Protein AF-D3KSY3-F1 (afdb_monomer_lite)

Secondary structure (DSSP, 8-state):
-HHHHHHHHHHHHHHHHHHHHHHHHHHH-HHHHHHHHHHHHHHHHHTTSS-HHHHHT-HHHHHHHHHHHHHS-TTSS-EEEPPSS-PBPSSTT-BPPTTPEEE--HHHHHT-

Organism: Culex quinquefasciatus (NCBI:txid7176)

Foldseek 3Di:
DVVVVVVCVVCCVQVVQLVVQLVVVCVVPVVLVVVQVVLLVVLQVVVVHPDPSSVVSSVSVVVSSVVSCLQPPDCQWDWDFDDCDFDCDPDNPDTDHGRDIDIDRNNVVSVD

Structure (mmCIF, N/CA/C/O backbone):
data_AF-D3KSY3-F1
#
_entry.id   AF-D3KSY3-F1
#
loop_
_atom_site.group_PDB
_atom_site.id
_atom_site.type_symbol
_atom_site.label_atom_id
_atom_site.label_alt_id
_atom_site.label_comp_id
_atom_site.label_asym_id
_atom_site.label_entity_id
_atom_site.label_seq_id
_atom_site.pdbx_PDB_ins_code
_atom_site.Cartn_x
_atom_site.Cartn_y
_atom_site.Cartn_z
_atom_site.occupancy
_atom_site.B_iso_or_equiv
_atom_site.auth_seq_id
_atom_site.auth_comp_id
_atom_site.auth_asym_id
_atom_site.auth_atom_id
_atom_site.pdbx_PDB_model_num
ATOM 1 N N . ALA A 1 1 ? 23.691 14.389 3.551 1.00 68.44 1 ALA A N 1
ATOM 2 C CA . ALA A 1 1 ? 22.700 14.847 2.553 1.00 68.44 1 ALA A CA 1
ATOM 3 C C . ALA A 1 1 ? 22.483 13.800 1.459 1.00 68.44 1 ALA A C 1
ATOM 5 O O . ALA A 1 1 ? 21.386 13.274 1.369 1.00 68.44 1 ALA A O 1
ATOM 6 N N . THR A 1 2 ? 23.518 13.408 0.706 1.00 78.75 2 THR A N 1
ATOM 7 C CA . THR A 1 2 ? 23.405 12.488 -0.446 1.00 78.75 2 THR A CA 1
ATOM 8 C C . THR A 1 2 ? 22.770 11.124 -0.125 1.00 78.75 2 THR A C 1
ATOM 10 O O . THR A 1 2 ? 21.845 10.715 -0.815 1.00 78.75 2 THR A O 1
ATOM 13 N N . GLN A 1 3 ? 23.187 10.437 0.948 1.00 81.44 3 GLN A N 1
ATOM 14 C CA . GLN A 1 3 ? 22.622 9.124 1.318 1.00 81.44 3 GLN A CA 1
ATOM 15 C C . GLN A 1 3 ? 21.144 9.197 1.755 1.00 81.44 3 GLN A C 1
ATOM 17 O O . GLN A 1 3 ? 20.367 8.299 1.427 1.00 81.44 3 GLN A O 1
ATOM 22 N N . CYS A 1 4 ? 20.728 10.284 2.415 1.00 84.62 4 CYS A N 1
ATOM 23 C CA . CYS A 1 4 ? 19.323 10.534 2.751 1.00 84.62 4 CYS A CA 1
ATOM 24 C C . CYS A 1 4 ? 18.472 10.707 1.485 1.00 84.62 4 CYS A C 1
ATOM 26 O O . CYS A 1 4 ? 17.406 10.109 1.382 1.00 84.62 4 CYS A O 1
ATOM 28 N N . SER A 1 5 ? 18.962 11.474 0.503 1.00 82.81 5 SER A N 1
ATOM 29 C CA . SER A 1 5 ? 18.271 11.698 -0.774 1.00 82.81 5 SER A CA 1
ATOM 30 C C . SER A 1 5 ? 18.073 10.404 -1.566 1.00 82.81 5 SER A C 1
ATOM 32 O O . SER A 1 5 ? 16.978 10.161 -2.063 1.00 82.81 5 SER A O 1
ATOM 34 N N . PHE A 1 6 ? 19.096 9.547 -1.637 1.00 80.81 6 PHE A N 1
ATOM 35 C CA . PHE A 1 6 ? 18.986 8.242 -2.302 1.00 80.81 6 PHE A CA 1
ATOM 36 C C . PHE A 1 6 ? 18.004 7.301 -1.596 1.00 80.81 6 PHE A C 1
ATOM 38 O O . PHE A 1 6 ? 17.194 6.657 -2.257 1.00 80.81 6 PHE A O 1
ATOM 45 N N . SER A 1 7 ? 18.048 7.244 -0.262 1.00 79.75 7 SER A N 1
ATOM 46 C CA . SER A 1 7 ? 17.151 6.375 0.516 1.00 79.75 7 SER A CA 1
ATOM 47 C C . SER A 1 7 ? 15.692 6.819 0.396 1.00 79.75 7 SER A C 1
ATOM 49 O O . SER A 1 7 ? 14.803 5.985 0.245 1.00 79.75 7 SER A O 1
ATOM 51 N N . PHE A 1 8 ? 15.448 8.134 0.397 1.00 86.31 8 PHE A N 1
ATOM 52 C CA . PHE A 1 8 ? 14.120 8.694 0.159 1.00 86.31 8 PHE A CA 1
ATOM 53 C C . PHE A 1 8 ? 13.602 8.340 -1.236 1.00 86.31 8 PHE A C 1
ATOM 55 O O . PHE A 1 8 ? 12.477 7.871 -1.357 1.00 86.31 8 PHE A O 1
ATOM 62 N N . LEU A 1 9 ? 14.419 8.513 -2.279 1.00 83.31 9 LEU A N 1
ATOM 63 C CA . LEU A 1 9 ? 13.993 8.257 -3.655 1.00 83.31 9 LEU A CA 1
ATOM 64 C C . LEU A 1 9 ? 13.664 6.773 -3.891 1.00 83.31 9 LEU A C 1
ATOM 66 O O . LEU A 1 9 ? 12.614 6.466 -4.451 1.00 83.31 9 LEU A O 1
ATOM 70 N N . GLY A 1 10 ? 14.512 5.861 -3.400 1.00 82.44 10 GLY A N 1
ATOM 71 C CA . GLY A 1 10 ? 14.282 4.418 -3.522 1.00 82.44 10 GLY A CA 1
ATOM 72 C C . GLY A 1 10 ? 13.028 3.940 -2.780 1.00 82.44 10 GLY A C 1
ATOM 73 O O . GLY A 1 10 ? 12.275 3.115 -3.299 1.00 82.44 10 GLY A O 1
ATOM 74 N N . GLY A 1 11 ? 12.760 4.488 -1.590 1.00 83.00 11 GLY A N 1
ATOM 75 C CA . GLY A 1 11 ? 11.530 4.193 -0.849 1.00 83.00 11 GLY A CA 1
ATOM 76 C C . GLY A 1 11 ? 10.287 4.845 -1.462 1.00 83.00 11 GLY A C 1
ATOM 77 O O . GLY A 1 11 ? 9.209 4.253 -1.459 1.00 83.00 11 GLY A O 1
ATOM 78 N N . PHE A 1 12 ? 10.427 6.049 -2.020 1.00 86.06 12 PHE A N 1
ATOM 79 C CA . PHE A 1 12 ? 9.322 6.802 -2.609 1.00 86.06 12 PHE A CA 1
ATOM 80 C C . PHE A 1 12 ? 8.795 6.150 -3.888 1.00 86.06 12 PHE A C 1
ATOM 82 O O . PHE A 1 12 ? 7.586 5.962 -4.017 1.00 86.06 12 PHE A O 1
ATOM 89 N N . GLU A 1 13 ? 9.671 5.779 -4.823 1.00 82.00 13 GLU A N 1
ATOM 90 C CA . GLU A 1 13 ? 9.259 5.167 -6.093 1.00 82.00 13 GLU A CA 1
ATOM 91 C C . GLU A 1 13 ? 8.537 3.828 -5.863 1.00 82.00 13 GLU A C 1
ATOM 93 O O . GLU A 1 13 ? 7.446 3.598 -6.386 1.00 82.00 13 GLU A O 1
ATOM 98 N N . THR A 1 14 ? 9.087 2.971 -5.002 1.00 85.44 14 THR A N 1
ATOM 99 C CA . THR A 1 14 ? 8.500 1.661 -4.669 1.00 85.44 14 THR A CA 1
ATOM 100 C C . THR A 1 14 ? 7.180 1.777 -3.897 1.00 85.44 14 THR A C 1
ATOM 102 O O . THR A 1 14 ? 6.212 1.080 -4.209 1.00 85.44 14 THR A O 1
ATOM 105 N N . SER A 1 15 ? 7.088 2.694 -2.929 1.00 87.88 15 SER A N 1
ATOM 106 C CA . SER A 1 15 ? 5.861 2.879 -2.140 1.00 87.88 15 SER A CA 1
ATOM 107 C C . SER A 1 15 ? 4.748 3.544 -2.954 1.00 87.88 15 SER A C 1
ATOM 109 O O . SER A 1 15 ? 3.597 3.117 -2.892 1.00 87.88 15 SER A O 1
ATOM 111 N N . SER A 1 16 ? 5.070 4.574 -3.746 1.00 87.50 16 SER A N 1
ATOM 112 C CA . SER A 1 16 ? 4.080 5.295 -4.564 1.00 87.50 16 SER A CA 1
ATOM 113 C C . SER A 1 16 ? 3.470 4.417 -5.655 1.00 87.50 16 SER A C 1
ATOM 115 O O . SER A 1 16 ? 2.256 4.463 -5.871 1.00 87.50 16 SER A O 1
ATOM 117 N N . THR A 1 17 ? 4.281 3.575 -6.300 1.00 87.06 17 THR A N 1
ATOM 118 C CA . THR A 1 17 ? 3.801 2.598 -7.287 1.00 87.06 17 THR A CA 1
ATOM 119 C C . THR A 1 17 ? 2.890 1.558 -6.641 1.00 87.06 17 THR A C 1
ATOM 121 O O . THR A 1 17 ? 1.775 1.358 -7.119 1.00 87.06 17 THR A O 1
ATOM 124 N N . THR A 1 18 ? 3.293 0.979 -5.506 1.00 88.44 18 THR A N 1
ATOM 125 C CA . THR A 1 18 ? 2.471 0.010 -4.757 1.00 88.44 18 THR A CA 1
ATOM 126 C C . THR A 1 18 ? 1.120 0.601 -4.343 1.00 88.44 18 THR A C 1
ATOM 128 O O . THR A 1 18 ? 0.080 -0.015 -4.575 1.00 88.44 18 THR A O 1
ATOM 131 N N . MET A 1 19 ? 1.106 1.820 -3.788 1.00 90.25 19 MET A N 1
ATOM 132 C CA . MET A 1 19 ? -0.139 2.504 -3.415 1.00 90.25 19 MET A CA 1
ATOM 133 C C . MET A 1 19 ? -1.040 2.758 -4.627 1.00 90.25 19 MET A C 1
ATOM 135 O O . MET A 1 19 ? -2.250 2.560 -4.542 1.00 90.25 19 MET A O 1
ATOM 139 N N . SER A 1 20 ? -0.460 3.165 -5.759 1.00 91.06 20 SER A N 1
ATOM 140 C CA . SER A 1 20 ? -1.216 3.434 -6.986 1.00 91.06 20 SER A CA 1
ATOM 141 C C . SER A 1 20 ? -1.882 2.170 -7.530 1.00 91.06 20 SER A C 1
ATOM 143 O O . SER A 1 20 ? -3.063 2.208 -7.868 1.00 91.06 20 SER A O 1
ATOM 145 N N . TYR A 1 21 ? -1.165 1.041 -7.562 1.00 90.25 21 TYR A N 1
ATOM 146 C CA . TYR A 1 21 ? -1.733 -0.239 -7.995 1.00 90.25 21 TYR A CA 1
ATOM 147 C C . TYR A 1 21 ? -2.799 -0.763 -7.032 1.00 90.25 21 TYR A C 1
ATOM 149 O O . TYR A 1 21 ? -3.847 -1.216 -7.483 1.00 90.25 21 TYR A O 1
ATOM 157 N N . CYS A 1 22 ? -2.583 -0.642 -5.720 1.00 91.75 22 CYS A N 1
ATOM 158 C CA . CYS A 1 22 ? -3.577 -1.037 -4.724 1.00 91.75 22 CYS A CA 1
ATOM 159 C C . CYS A 1 22 ? -4.882 -0.244 -4.890 1.00 91.75 22 CYS A C 1
ATOM 161 O O . CYS A 1 22 ? -5.962 -0.823 -4.992 1.00 91.75 22 CYS A O 1
ATOM 163 N N . LEU A 1 23 ? -4.791 1.084 -5.017 1.00 91.75 23 LEU A N 1
ATOM 164 C CA . LEU A 1 23 ? -5.963 1.928 -5.260 1.00 91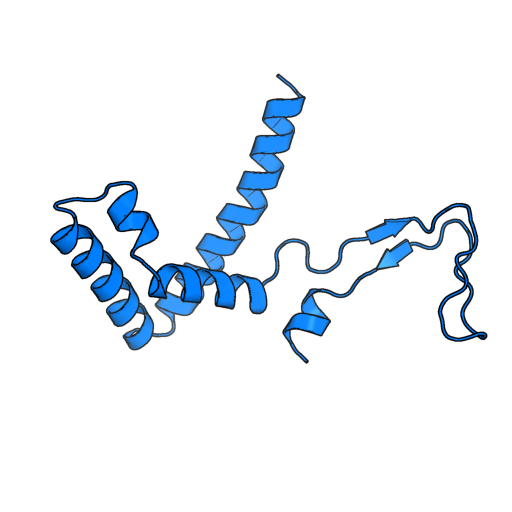.75 23 LEU A CA 1
ATOM 165 C C . LEU A 1 23 ? -6.636 1.625 -6.601 1.00 91.75 23 LEU A C 1
ATOM 167 O O . LEU A 1 23 ? -7.863 1.664 -6.683 1.00 91.75 23 LEU A O 1
ATOM 171 N N . TYR A 1 24 ? -5.856 1.306 -7.633 1.00 92.31 24 TYR A N 1
ATOM 172 C CA . TYR A 1 24 ? -6.383 0.902 -8.931 1.00 92.31 24 TYR A CA 1
ATOM 173 C C . TYR A 1 24 ? -7.212 -0.387 -8.828 1.00 92.31 24 TYR A C 1
ATOM 175 O O . TYR A 1 24 ? -8.372 -0.387 -9.233 1.00 92.31 24 TYR A O 1
ATOM 183 N N . GLU A 1 25 ? -6.686 -1.444 -8.205 1.00 91.06 25 GLU A N 1
ATOM 184 C CA . GLU A 1 25 ? -7.406 -2.715 -8.019 1.00 91.06 25 GLU A CA 1
ATOM 185 C C . GLU A 1 25 ? -8.666 -2.555 -7.158 1.00 91.06 25 GLU A C 1
ATOM 187 O O . GLU A 1 25 ? -9.709 -3.143 -7.461 1.00 91.06 25 GLU A O 1
ATOM 192 N N . LEU A 1 26 ? -8.601 -1.709 -6.124 1.00 92.44 26 LEU A N 1
ATOM 193 C CA . LEU A 1 26 ? -9.768 -1.359 -5.314 1.00 92.44 26 LEU A CA 1
ATOM 194 C C . LEU A 1 26 ? -10.815 -0.592 -6.129 1.00 92.44 26 LEU A C 1
ATOM 196 O O . LEU A 1 26 ? -12.005 -0.834 -5.970 1.00 92.44 26 LEU A O 1
ATOM 200 N N . SER A 1 27 ? -10.402 0.318 -7.016 1.00 92.31 27 SER A N 1
ATOM 201 C CA . SER A 1 27 ? -11.339 1.081 -7.853 1.00 92.31 27 SER A CA 1
ATOM 202 C C . SER A 1 27 ? -12.085 0.219 -8.874 1.00 92.31 27 SER A C 1
ATOM 204 O O . SER A 1 27 ? -13.180 0.582 -9.291 1.00 92.31 27 SER A O 1
ATOM 206 N N . LEU A 1 28 ? -11.511 -0.926 -9.254 1.00 92.19 28 LEU A N 1
ATOM 207 C CA . LEU A 1 28 ? -12.143 -1.883 -10.160 1.00 92.19 28 LEU A CA 1
ATOM 208 C C . LEU A 1 28 ? -13.152 -2.801 -9.456 1.00 92.19 28 LEU A C 1
ATOM 210 O O . LEU A 1 28 ? -13.990 -3.397 -10.127 1.00 92.19 28 LEU A O 1
ATOM 214 N N . ASN A 1 29 ? -13.080 -2.925 -8.126 1.00 92.19 29 ASN A N 1
ATOM 215 C CA . ASN A 1 29 ? -13.897 -3.848 -7.342 1.00 92.19 29 ASN A CA 1
ATOM 216 C C . ASN A 1 29 ? -14.576 -3.115 -6.177 1.00 92.19 29 ASN A C 1
ATOM 218 O O . ASN A 1 29 ? -14.053 -3.072 -5.062 1.00 92.19 29 ASN A O 1
ATOM 222 N N . GLU A 1 30 ? -15.769 -2.569 -6.422 1.00 93.62 30 GLU A N 1
ATOM 223 C CA . GLU A 1 30 ? -16.520 -1.774 -5.436 1.00 93.62 30 GLU A CA 1
ATOM 224 C C . GLU A 1 30 ? -16.782 -2.526 -4.119 1.00 93.62 30 GLU A C 1
ATOM 226 O O . GLU A 1 30 ? -16.689 -1.937 -3.043 1.00 93.62 30 GLU A O 1
ATOM 231 N N . GLU A 1 31 ? -17.037 -3.837 -4.176 1.00 94.38 31 GLU A N 1
ATOM 232 C CA . GLU A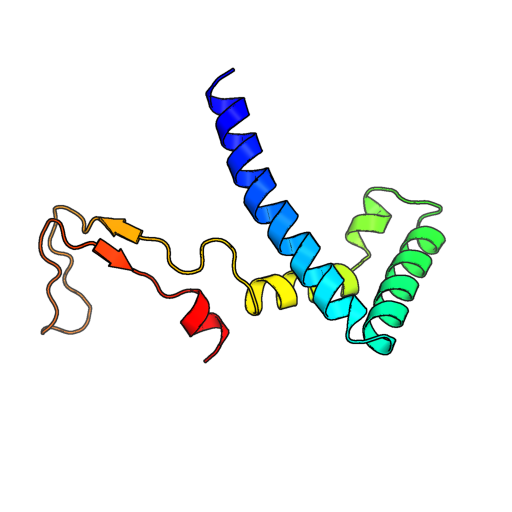 1 31 ? -17.245 -4.675 -2.986 1.00 94.38 31 GLU A CA 1
ATOM 233 C C . GLU A 1 31 ? -15.993 -4.733 -2.092 1.00 94.38 31 GLU A C 1
ATOM 235 O O . GLU A 1 31 ? -16.068 -4.551 -0.873 1.00 94.38 31 GLU A O 1
ATOM 240 N N . ILE A 1 32 ? -14.822 -4.935 -2.704 1.00 93.50 32 ILE A N 1
ATOM 241 C CA . ILE A 1 32 ? -13.527 -4.970 -2.011 1.00 93.50 32 ILE A CA 1
ATOM 242 C C . ILE A 1 32 ? -13.212 -3.580 -1.450 1.00 93.50 32 ILE A C 1
ATOM 244 O O . ILE A 1 32 ? -12.768 -3.457 -0.306 1.00 93.50 32 ILE A O 1
ATOM 248 N N . GLN A 1 33 ? -13.494 -2.521 -2.216 1.00 94.56 33 GLN A N 1
ATOM 249 C CA . GLN A 1 33 ? -13.321 -1.143 -1.765 1.00 94.56 33 GLN A CA 1
ATOM 250 C C . GLN A 1 33 ? -14.182 -0.825 -0.540 1.00 94.56 33 GLN A C 1
ATOM 252 O O . GLN A 1 33 ? -13.694 -0.194 0.402 1.00 94.56 33 GLN A O 1
ATOM 257 N N . GLU A 1 34 ? -15.443 -1.255 -0.524 1.00 96.19 34 GLU A N 1
ATOM 258 C CA . GLU A 1 34 ? -16.325 -1.010 0.613 1.00 96.19 34 GLU A CA 1
ATOM 259 C C . GLU A 1 34 ? -15.875 -1.797 1.843 1.00 96.19 34 GLU A C 1
ATOM 261 O O . GLU A 1 34 ? -15.803 -1.240 2.939 1.00 96.19 34 GLU A O 1
ATOM 266 N N . ARG A 1 35 ? -15.443 -3.050 1.668 1.00 95.44 35 ARG A N 1
ATOM 267 C CA . ARG A 1 35 ? -14.860 -3.842 2.758 1.00 95.44 35 ARG A CA 1
ATOM 268 C C . ARG A 1 35 ? -13.589 -3.202 3.329 1.00 95.44 35 ARG A C 1
ATOM 270 O O . ARG A 1 35 ? -13.431 -3.141 4.549 1.00 95.44 35 ARG A O 1
ATOM 277 N N . ALA A 1 36 ? -12.714 -2.674 2.473 1.00 94.94 36 ALA A N 1
ATOM 278 C CA . ALA A 1 36 ? -11.524 -1.928 2.883 1.00 94.94 36 ALA A CA 1
ATOM 279 C C . ALA A 1 36 ? -11.884 -0.661 3.663 1.00 94.94 36 ALA A C 1
ATOM 281 O O . ALA A 1 36 ? -11.337 -0.402 4.737 1.00 94.94 36 ALA A O 1
ATOM 282 N N . ARG A 1 37 ? -12.863 0.100 3.172 1.00 95.69 37 ARG A N 1
ATOM 283 C CA . ARG A 1 37 ? -13.368 1.297 3.847 1.00 95.69 37 ARG A CA 1
ATOM 284 C C . ARG A 1 37 ? -13.973 0.967 5.210 1.00 95.69 37 ARG A C 1
ATOM 286 O O . ARG A 1 37 ? -13.736 1.706 6.166 1.00 95.69 37 ARG A O 1
ATOM 293 N N . GLN A 1 38 ? -14.724 -0.125 5.307 1.00 96.38 38 GLN A N 1
ATOM 294 C CA . GLN A 1 38 ? -15.325 -0.576 6.554 1.00 96.38 38 GLN A CA 1
ATOM 295 C C . GLN A 1 38 ? -14.252 -0.984 7.571 1.00 96.38 38 GLN A C 1
ATOM 297 O O . GLN A 1 38 ? -14.296 -0.511 8.702 1.00 96.38 38 GLN A O 1
ATOM 302 N N . CYS A 1 39 ? -13.227 -1.733 7.149 1.00 95.69 39 CYS A N 1
ATOM 303 C CA . CYS A 1 39 ? -12.074 -2.078 7.988 1.00 95.69 39 CYS A CA 1
ATOM 304 C C . CYS A 1 39 ? -11.407 -0.831 8.598 1.00 95.69 39 CYS A C 1
ATOM 306 O O . CYS A 1 39 ? -11.208 -0.767 9.811 1.00 95.69 39 CYS A O 1
ATOM 308 N N . VAL A 1 40 ? -11.148 0.202 7.787 1.00 95.56 40 VAL A N 1
ATOM 309 C CA . VAL A 1 40 ? -10.570 1.468 8.272 1.00 95.56 40 VAL A CA 1
ATOM 310 C C . VAL A 1 40 ? -11.503 2.162 9.267 1.00 95.56 40 VAL A C 1
ATOM 312 O O . VAL A 1 40 ? -11.056 2.628 10.315 1.00 95.56 40 VAL A O 1
ATOM 315 N N . ARG A 1 41 ? -12.804 2.242 8.960 1.00 96.12 41 ARG A N 1
ATOM 316 C CA . ARG A 1 41 ? -13.796 2.876 9.843 1.00 96.12 41 ARG A CA 1
ATOM 317 C C . ARG A 1 41 ? -13.898 2.159 11.186 1.00 96.12 41 ARG A C 1
ATOM 319 O O . ARG A 1 41 ? -13.974 2.831 12.213 1.00 96.12 41 ARG A O 1
ATOM 326 N N . ASP A 1 42 ? -13.883 0.831 11.179 1.00 96.00 42 ASP A N 1
ATOM 327 C CA . ASP A 1 42 ? -13.987 0.013 12.384 1.00 96.00 42 ASP A CA 1
ATOM 328 C C . ASP A 1 42 ? -12.745 0.148 13.264 1.00 96.00 42 ASP A C 1
ATOM 330 O O . ASP A 1 42 ? -12.887 0.397 14.463 1.00 96.00 42 ASP A O 1
ATOM 334 N N . ALA A 1 43 ? -11.544 0.102 12.679 1.00 95.62 43 ALA A N 1
ATOM 335 C CA . ALA A 1 43 ? -10.296 0.325 13.406 1.00 95.62 43 ALA A CA 1
ATOM 336 C C . ALA A 1 43 ? -10.249 1.735 14.025 1.00 95.62 43 ALA A C 1
ATOM 338 O O . ALA A 1 43 ? -10.046 1.891 15.229 1.00 95.62 43 ALA A O 1
ATOM 339 N N . VAL A 1 44 ? -10.541 2.778 13.240 1.00 95.88 44 VAL A N 1
ATOM 340 C CA . VAL A 1 44 ? -10.557 4.167 13.735 1.00 95.88 44 VAL A CA 1
ATOM 341 C C . VAL A 1 44 ? -11.583 4.351 14.855 1.00 95.88 44 VAL A C 1
ATOM 343 O O . VAL A 1 44 ? -11.303 5.013 15.854 1.00 95.88 44 VAL A O 1
ATOM 346 N N . LYS A 1 45 ? -12.772 3.750 14.729 1.00 96.06 45 LYS A N 1
ATOM 347 C CA . LYS A 1 45 ? -13.806 3.815 15.766 1.00 96.06 45 LYS A CA 1
ATOM 348 C C . LYS A 1 45 ? -13.387 3.075 17.039 1.00 96.06 45 LYS A C 1
ATOM 350 O O . LYS A 1 45 ? -13.642 3.580 18.129 1.00 96.06 45 LYS A O 1
ATOM 355 N N . LYS A 1 46 ? -12.752 1.907 16.909 1.00 95.00 46 LYS A N 1
ATOM 356 C CA . LYS A 1 46 ? -12.284 1.074 18.029 1.00 95.00 46 LYS A CA 1
ATOM 357 C C . LYS A 1 46 ? -11.205 1.771 18.857 1.00 95.00 46 LYS A C 1
ATOM 359 O O . LYS A 1 46 ? -11.254 1.705 20.081 1.00 95.00 46 LYS A O 1
ATOM 364 N N . HIS A 1 47 ? -10.281 2.473 18.205 1.00 94.94 47 HIS A N 1
ATOM 365 C CA . HIS A 1 47 ? -9.150 3.136 18.867 1.00 94.94 47 HIS A CA 1
ATOM 366 C C . HIS A 1 47 ? -9.374 4.632 19.141 1.00 94.94 47 HIS A C 1
ATOM 368 O O . HIS A 1 47 ? -8.474 5.312 19.630 1.00 94.94 47 HIS A O 1
ATOM 374 N N . GLY A 1 48 ? -10.574 5.154 18.859 1.00 92.44 48 GLY A N 1
ATOM 375 C CA . GLY A 1 48 ? -10.951 6.543 19.144 1.00 92.44 48 GLY A CA 1
ATOM 376 C C . GLY A 1 48 ? -10.309 7.583 18.219 1.00 92.44 48 GLY A C 1
ATOM 377 O O . GLY A 1 48 ? -10.288 8.768 18.550 1.00 92.44 48 GLY A O 1
ATOM 378 N N . GLY A 1 49 ? -9.784 7.161 17.069 1.00 93.75 49 GLY A N 1
ATOM 379 C CA . GLY A 1 49 ? -9.099 8.018 16.109 1.00 93.75 49 GLY A CA 1
ATOM 380 C C . GLY A 1 49 ? -8.120 7.245 15.230 1.00 93.75 49 GLY A C 1
ATOM 381 O O . GLY A 1 49 ? -7.949 6.036 15.365 1.00 93.75 49 GLY A O 1
ATOM 382 N N . LEU A 1 50 ? -7.474 7.962 14.310 1.00 93.44 50 LEU A N 1
ATOM 383 C CA . LEU A 1 50 ? -6.357 7.422 13.542 1.00 93.44 50 LEU A CA 1
ATOM 384 C C . LEU A 1 50 ? -5.073 7.581 14.366 1.00 93.44 50 LEU A C 1
ATOM 386 O O . LEU A 1 50 ? -4.459 8.646 14.372 1.00 93.44 50 LEU A O 1
ATOM 390 N N . ASN A 1 51 ? -4.707 6.529 15.089 1.00 94.44 51 ASN A N 1
ATOM 391 C CA . ASN A 1 51 ? -3.456 6.412 15.836 1.00 94.44 51 ASN A CA 1
ATOM 392 C C . ASN A 1 51 ? -2.658 5.188 15.355 1.00 94.44 51 ASN A C 1
ATOM 394 O O . ASN A 1 51 ? -3.042 4.513 14.397 1.00 94.44 51 ASN A O 1
ATOM 398 N N . TYR A 1 52 ? -1.509 4.945 15.983 1.00 94.38 52 TYR A N 1
ATOM 399 C CA . TYR A 1 52 ? -0.615 3.854 15.600 1.00 94.38 52 TYR A CA 1
ATOM 400 C C . TYR A 1 52 ? -1.282 2.486 15.793 1.00 94.38 52 TYR A C 1
ATOM 402 O O . TYR A 1 52 ? -1.180 1.612 14.937 1.00 94.38 52 TYR A O 1
ATOM 410 N N . GLU A 1 53 ? -2.032 2.337 16.881 1.00 93.69 53 GLU A N 1
ATOM 411 C CA . GLU A 1 53 ? -2.787 1.138 17.221 1.00 93.69 53 GLU A CA 1
ATOM 412 C C . GLU A 1 53 ? -3.897 0.872 16.199 1.00 93.69 53 GLU A C 1
ATOM 414 O O . GLU A 1 53 ? -4.056 -0.261 15.754 1.00 93.69 53 GLU A O 1
ATOM 419 N N . ALA A 1 54 ? -4.603 1.917 15.757 1.00 93.88 54 ALA A N 1
ATOM 420 C CA . ALA A 1 54 ? -5.599 1.820 14.697 1.00 93.88 54 ALA A CA 1
ATOM 421 C C . ALA A 1 54 ? -4.978 1.361 13.384 1.00 93.88 54 ALA A C 1
ATOM 423 O O . ALA A 1 54 ? -5.551 0.505 12.727 1.00 93.88 54 ALA A O 1
ATOM 424 N N . ALA A 1 55 ? -3.823 1.912 13.001 1.00 92.19 55 ALA A N 1
ATOM 425 C CA . ALA A 1 55 ? -3.142 1.522 11.770 1.00 92.19 55 ALA A CA 1
ATOM 426 C C . ALA A 1 55 ? -2.675 0.057 11.802 1.00 92.19 55 ALA A C 1
ATOM 428 O O . ALA A 1 55 ? -2.777 -0.634 10.792 1.00 92.19 55 ALA A O 1
ATOM 429 N N . MET A 1 56 ? -2.206 -0.419 12.959 1.00 93.75 56 MET A N 1
ATOM 430 C CA . MET A 1 56 ? -1.794 -1.814 13.165 1.00 93.75 56 MET A CA 1
ATOM 431 C C . MET A 1 56 ? -2.966 -2.806 13.182 1.00 93.75 56 MET A C 1
ATOM 433 O O . MET A 1 56 ? -2.746 -3.993 12.999 1.00 93.75 56 MET A O 1
ATOM 437 N N . ASP A 1 57 ? -4.197 -2.342 13.397 1.00 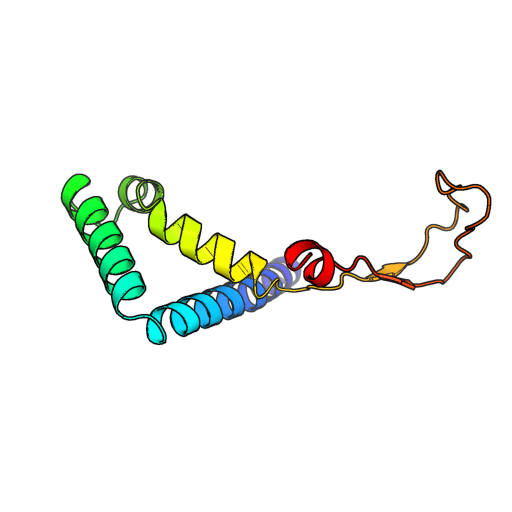93.25 57 ASP A N 1
ATOM 438 C CA . ASP A 1 57 ? -5.415 -3.165 13.495 1.00 93.25 57 ASP A CA 1
ATOM 439 C C . ASP A 1 57 ? -6.213 -3.187 12.168 1.00 93.25 57 ASP A C 1
ATOM 441 O O . ASP A 1 57 ? -7.400 -3.513 12.142 1.00 93.25 57 ASP A O 1
ATOM 445 N N . MET A 1 58 ? -5.578 -2.797 11.052 1.00 95.00 58 MET A N 1
ATOM 446 C CA . MET A 1 58 ? -6.160 -2.771 9.699 1.00 95.00 58 MET A CA 1
ATOM 447 C C . MET A 1 58 ? -5.724 -3.976 8.845 1.00 95.00 58 MET A C 1
ATOM 449 O O . MET A 1 58 ? -5.270 -3.810 7.710 1.00 95.00 58 MET A O 1
ATOM 453 N N . ASP A 1 59 ? -5.914 -5.196 9.351 1.00 93.38 59 ASP A N 1
ATOM 454 C CA . ASP A 1 59 ? -5.464 -6.447 8.709 1.00 93.38 59 ASP A CA 1
ATOM 455 C C . ASP A 1 59 ? -5.887 -6.579 7.237 1.00 93.38 59 ASP A C 1
ATOM 457 O O . ASP A 1 59 ? -5.146 -7.075 6.389 1.00 93.38 59 ASP A O 1
ATOM 461 N N . TYR A 1 60 ? -7.101 -6.134 6.899 1.00 93.88 60 TYR A N 1
ATOM 462 C CA . TYR A 1 60 ? -7.604 -6.252 5.531 1.00 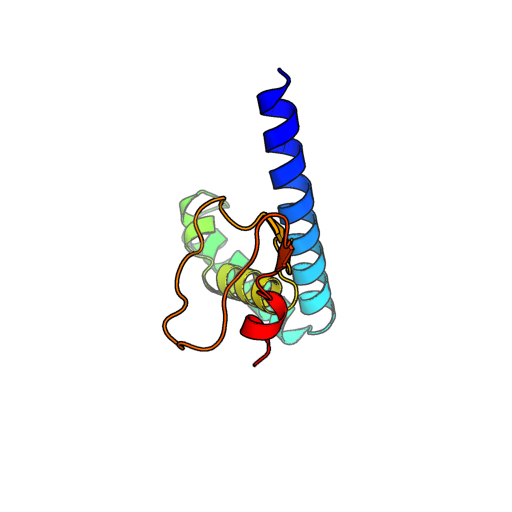93.88 60 TYR A CA 1
ATOM 463 C C . TYR A 1 60 ? -6.901 -5.293 4.559 1.00 93.88 60 TYR A C 1
ATOM 465 O O . TYR A 1 60 ? -6.711 -5.626 3.390 1.00 93.88 60 TYR A O 1
ATOM 473 N N . ILE A 1 61 ? -6.478 -4.118 5.033 1.00 93.69 61 ILE A N 1
ATOM 474 C CA . ILE A 1 61 ? -5.681 -3.186 4.228 1.00 93.69 61 ILE A CA 1
ATOM 475 C C . ILE A 1 61 ? -4.291 -3.769 3.980 1.00 93.69 61 ILE A C 1
ATOM 477 O O . ILE A 1 61 ? -3.809 -3.721 2.849 1.00 93.69 61 ILE A O 1
ATOM 481 N N . GLU A 1 62 ? -3.682 -4.380 4.998 1.00 93.06 62 GLU A N 1
ATOM 482 C CA . GLU A 1 62 ? -2.409 -5.085 4.846 1.00 93.06 62 GLU A CA 1
ATOM 483 C C . GLU A 1 62 ? -2.517 -6.220 3.814 1.00 93.06 62 GLU A C 1
ATOM 485 O O . GLU A 1 62 ? -1.673 -6.330 2.925 1.00 93.06 62 GLU A O 1
ATOM 490 N N . GLN A 1 63 ? -3.601 -7.001 3.845 1.00 92.75 63 GLN A N 1
ATOM 491 C CA . GLN A 1 63 ? -3.873 -8.022 2.826 1.00 92.75 63 GLN A CA 1
ATOM 492 C C . GLN A 1 63 ? -3.984 -7.428 1.413 1.00 92.75 63 GLN A C 1
ATOM 494 O O . GLN A 1 63 ? -3.399 -7.974 0.480 1.00 92.75 63 GLN A O 1
ATOM 499 N N . CYS A 1 64 ? -4.675 -6.295 1.243 1.00 92.69 64 CYS A N 1
ATOM 500 C CA . CYS A 1 64 ? -4.790 -5.624 -0.058 1.00 92.69 64 CYS A CA 1
ATOM 501 C C . CYS A 1 64 ? -3.427 -5.142 -0.585 1.00 92.69 64 CYS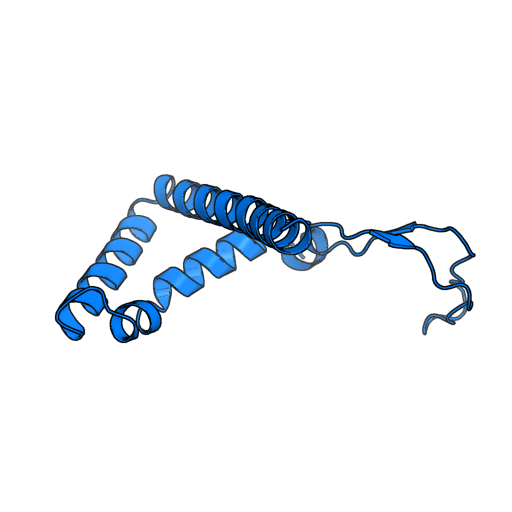 A C 1
ATOM 503 O O . CYS A 1 64 ? -3.136 -5.268 -1.777 1.00 92.69 64 CYS A O 1
ATOM 505 N N . ILE A 1 65 ? -2.574 -4.609 0.295 1.00 91.12 65 ILE A N 1
ATOM 506 C CA . ILE A 1 65 ? -1.214 -4.178 -0.057 1.00 91.12 65 ILE A CA 1
ATOM 507 C C . ILE A 1 65 ? -0.361 -5.385 -0.458 1.00 91.12 65 ILE A C 1
ATOM 509 O O . ILE A 1 65 ? 0.293 -5.347 -1.499 1.00 91.12 65 ILE A O 1
ATOM 513 N N . ASN A 1 66 ? -0.404 -6.466 0.323 1.00 90.00 66 ASN A N 1
ATOM 514 C CA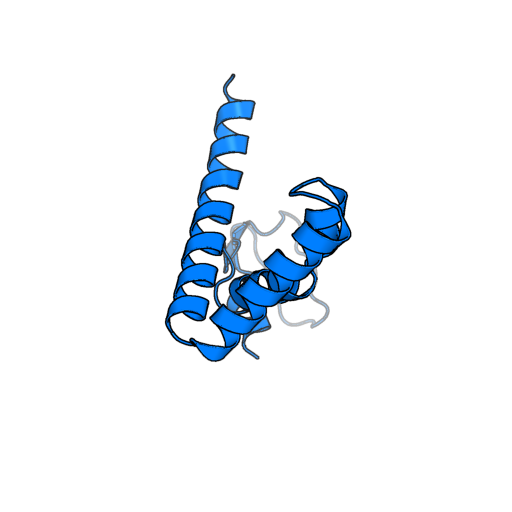 . ASN A 1 66 ? 0.344 -7.689 0.039 1.00 90.00 66 ASN A CA 1
ATOM 515 C C . ASN A 1 66 ? -0.074 -8.322 -1.293 1.00 90.00 66 ASN A C 1
ATOM 517 O O . ASN A 1 66 ? 0.785 -8.708 -2.083 1.00 90.00 66 ASN A O 1
ATOM 521 N N . GLU A 1 67 ? -1.372 -8.360 -1.595 1.00 89.25 67 GLU A N 1
ATOM 522 C CA . GLU A 1 67 ? -1.852 -8.875 -2.879 1.00 89.25 67 GLU A CA 1
ATOM 523 C C . GLU A 1 67 ? -1.447 -7.967 -4.050 1.00 89.25 67 GLU A C 1
ATOM 525 O O . GLU A 1 67 ? -1.063 -8.447 -5.118 1.00 89.25 67 GLU A O 1
ATOM 530 N N . SER A 1 68 ? -1.432 -6.649 -3.835 1.00 89.31 68 SER A N 1
ATOM 531 C CA . SER A 1 68 ? -0.924 -5.694 -4.827 1.00 89.31 68 SER A CA 1
ATOM 532 C C . SER A 1 68 ? 0.565 -5.907 -5.110 1.00 89.31 68 SER A C 1
ATOM 534 O O . SER A 1 68 ? 0.972 -5.869 -6.268 1.00 89.31 68 SER A O 1
ATOM 536 N N . LEU A 1 69 ? 1.373 -6.185 -4.082 1.00 86.25 69 LEU A N 1
ATOM 537 C CA . LEU A 1 69 ? 2.794 -6.523 -4.221 1.00 86.25 69 LEU A CA 1
ATOM 538 C C . LEU A 1 69 ? 3.012 -7.889 -4.882 1.00 86.25 69 LEU A C 1
ATOM 540 O O . LEU A 1 69 ? 3.963 -8.051 -5.646 1.00 86.25 69 LEU A O 1
ATOM 544 N N . ARG A 1 70 ? 2.133 -8.867 -4.630 1.00 87.50 70 ARG A N 1
ATOM 545 C CA . ARG A 1 70 ? 2.157 -10.160 -5.326 1.00 87.50 70 ARG A CA 1
ATOM 546 C C . ARG A 1 70 ? 1.903 -9.965 -6.820 1.00 87.50 70 ARG A C 1
ATOM 548 O O . ARG A 1 70 ? 2.661 -10.471 -7.643 1.00 87.50 70 ARG A O 1
ATOM 555 N N . LYS A 1 71 ? 0.874 -9.185 -7.171 1.00 82.25 71 LYS A N 1
ATOM 556 C CA . LYS A 1 71 ? 0.463 -8.941 -8.561 1.00 82.25 71 LYS A CA 1
ATOM 557 C C . LYS A 1 71 ? 1.431 -8.022 -9.313 1.00 82.25 71 LYS A C 1
ATOM 559 O O . LYS A 1 71 ? 1.737 -8.292 -10.476 1.00 82.25 71 LYS A O 1
ATOM 564 N N . TYR A 1 72 ? 1.940 -6.987 -8.645 1.00 84.44 72 TYR A N 1
ATOM 565 C CA . TYR A 1 72 ? 2.798 -5.935 -9.199 1.00 84.44 72 TYR A CA 1
ATOM 566 C C . TYR A 1 72 ? 4.054 -5.689 -8.336 1.00 84.44 72 TYR A C 1
ATOM 568 O O . TYR A 1 72 ? 4.201 -4.606 -7.768 1.00 84.44 72 TYR A O 1
ATOM 576 N N . PRO A 1 73 ? 4.986 -6.654 -8.232 1.00 78.94 73 PRO A N 1
ATOM 577 C CA . PRO A 1 73 ? 6.195 -6.510 -7.424 1.00 78.94 73 PRO A CA 1
ATOM 578 C C . PRO A 1 73 ? 7.103 -5.383 -7.957 1.00 78.94 73 PRO A C 1
ATOM 580 O O . PRO A 1 73 ? 7.622 -5.485 -9.079 1.00 78.94 73 PRO A O 1
ATOM 583 N N . PRO A 1 74 ? 7.354 -4.314 -7.172 1.00 72.69 74 PRO A N 1
ATOM 584 C CA . PRO A 1 74 ? 8.321 -3.284 -7.532 1.00 72.69 74 PRO A CA 1
ATOM 585 C C . PRO A 1 74 ? 9.719 -3.900 -7.613 1.00 72.69 74 PRO A C 1
ATOM 587 O O . PRO A 1 74 ? 10.163 -4.581 -6.693 1.00 72.69 74 PRO A O 1
ATOM 590 N N . GLY A 1 75 ? 10.422 -3.683 -8.725 1.00 71.25 75 GLY A N 1
ATOM 591 C CA . GLY A 1 75 ? 11.728 -4.310 -8.931 1.00 71.25 75 GLY A CA 1
ATOM 592 C C . GLY A 1 75 ? 11.662 -5.816 -9.208 1.00 71.25 75 GLY A C 1
ATOM 593 O O . GLY A 1 75 ? 12.629 -6.501 -8.916 1.00 71.25 75 GLY A O 1
ATOM 594 N N . ALA A 1 76 ? 10.566 -6.301 -9.808 1.00 61.06 76 ALA A N 1
ATOM 595 C CA . ALA A 1 76 ? 10.266 -7.675 -10.246 1.00 61.06 76 ALA A CA 1
ATOM 596 C C . ALA A 1 76 ? 11.433 -8.589 -10.673 1.00 61.06 76 ALA A C 1
ATOM 598 O O . ALA A 1 76 ? 11.310 -9.806 -10.573 1.00 61.06 76 ALA A O 1
ATOM 599 N N . ASN A 1 77 ? 12.519 -8.020 -11.199 1.00 63.31 77 ASN A N 1
ATOM 600 C CA . ASN A 1 77 ? 13.639 -8.744 -11.785 1.00 63.31 77 ASN A CA 1
ATOM 601 C C . ASN A 1 77 ? 14.974 -8.141 -11.318 1.00 63.31 77 ASN A C 1
ATOM 603 O O . ASN A 1 77 ? 15.651 -7.470 -12.114 1.00 63.31 77 ASN A O 1
ATOM 607 N N . PRO A 1 78 ? 15.361 -8.310 -10.040 1.00 68.06 78 PRO A N 1
ATOM 608 C CA . PRO A 1 78 ? 16.653 -7.840 -9.573 1.00 68.06 78 PRO A CA 1
ATOM 609 C C . PRO A 1 78 ? 17.770 -8.536 -10.359 1.00 68.06 78 PRO A C 1
ATOM 611 O O . PRO A 1 78 ? 17.766 -9.751 -10.569 1.00 68.06 78 PRO A O 1
ATOM 614 N N . LYS A 1 79 ? 18.735 -7.738 -10.822 1.00 66.88 79 LYS A N 1
ATOM 615 C CA . LYS A 1 79 ? 19.917 -8.226 -11.535 1.00 66.88 79 LYS A CA 1
ATOM 616 C C . LYS A 1 79 ? 21.107 -8.198 -10.595 1.00 66.88 79 LYS A C 1
ATOM 618 O O . LYS A 1 79 ? 21.428 -7.153 -10.033 1.00 66.88 79 LYS A O 1
ATOM 623 N N . SER A 1 80 ? 21.784 -9.329 -10.472 1.00 66.19 80 SER A N 1
ATOM 624 C CA . SER A 1 80 ? 23.062 -9.428 -9.773 1.00 66.19 80 SER A CA 1
ATOM 625 C C . SER A 1 80 ? 24.161 -9.842 -10.747 1.00 66.19 80 SER A C 1
ATOM 627 O O . SER A 1 80 ? 23.928 -10.601 -11.688 1.00 66.19 80 SER A O 1
ATOM 629 N N . ALA A 1 81 ? 25.373 -9.329 -10.544 1.00 67.06 81 ALA A N 1
ATOM 630 C CA . ALA A 1 81 ? 26.538 -9.832 -11.259 1.00 67.06 81 ALA A CA 1
ATOM 631 C C . ALA A 1 81 ? 26.999 -11.138 -10.600 1.00 67.06 81 ALA A C 1
ATOM 633 O O . ALA A 1 81 ? 27.165 -11.185 -9.378 1.00 67.06 81 ALA A O 1
ATOM 634 N N . ALA A 1 82 ? 27.233 -12.183 -11.397 1.00 63.62 82 ALA A N 1
ATOM 635 C CA . ALA A 1 82 ? 27.755 -13.447 -10.888 1.00 63.62 82 ALA A CA 1
ATOM 636 C C . ALA A 1 82 ? 29.073 -13.230 -10.117 1.00 63.62 82 ALA A C 1
ATOM 638 O O . ALA A 1 82 ? 29.996 -12.563 -10.602 1.00 63.62 82 ALA A O 1
ATOM 639 N N . SER A 1 83 ? 29.146 -13.798 -8.907 1.00 59.41 83 SER A N 1
ATOM 640 C CA . SER A 1 83 ? 30.324 -13.754 -8.033 1.00 59.41 83 SER A CA 1
ATOM 641 C C . SER A 1 83 ? 31.583 -14.232 -8.772 1.00 59.41 83 SER A C 1
ATOM 643 O O . SER A 1 83 ? 31.504 -15.146 -9.593 1.00 59.41 83 SER A O 1
ATOM 645 N N . PRO A 1 84 ? 32.778 -13.686 -8.470 1.00 52.72 84 PRO A N 1
ATOM 646 C CA . PRO A 1 84 ? 34.032 -14.154 -9.066 1.00 52.72 84 PRO A CA 1
ATOM 647 C C . PRO A 1 84 ? 34.378 -15.614 -8.729 1.00 52.72 84 PRO A C 1
ATOM 649 O O . PRO A 1 84 ? 35.292 -16.172 -9.332 1.00 52.72 84 PRO A O 1
ATOM 652 N N . ARG A 1 85 ? 33.671 -16.239 -7.780 1.00 54.09 85 ARG A N 1
ATOM 653 C CA . ARG A 1 85 ? 33.746 -17.678 -7.520 1.00 54.09 85 ARG A CA 1
ATOM 654 C C . ARG A 1 85 ? 32.631 -18.385 -8.280 1.00 54.09 85 ARG A C 1
ATOM 656 O O . ARG A 1 85 ? 31.464 -18.091 -8.045 1.00 54.09 85 ARG A O 1
ATOM 663 N N . THR A 1 86 ? 32.999 -19.345 -9.129 1.00 55.62 86 THR A N 1
ATOM 664 C CA . THR A 1 86 ? 32.068 -20.325 -9.698 1.00 55.62 86 THR A CA 1
ATOM 665 C C . THR A 1 86 ? 31.381 -21.045 -8.544 1.00 55.62 86 THR A C 1
ATOM 667 O O . THR A 1 86 ? 31.983 -21.893 -7.890 1.00 55.62 86 THR A O 1
ATOM 670 N N . THR A 1 87 ? 30.148 -20.665 -8.229 1.00 57.81 87 THR A N 1
ATOM 671 C CA . THR A 1 87 ? 29.331 -21.405 -7.271 1.00 57.81 87 THR A CA 1
ATOM 672 C C . THR A 1 87 ? 28.797 -22.638 -7.994 1.00 57.81 87 THR A C 1
ATOM 674 O O . THR A 1 87 ? 28.082 -22.464 -8.986 1.00 57.81 87 THR A O 1
ATOM 677 N N . PRO A 1 88 ? 29.137 -23.865 -7.563 1.00 55.94 88 PRO A N 1
ATOM 678 C CA . PRO A 1 88 ? 28.479 -25.046 -8.093 1.00 55.94 88 PRO A CA 1
ATOM 679 C C . PRO A 1 88 ? 27.002 -24.975 -7.698 1.00 55.94 88 PRO A C 1
ATOM 681 O O . PRO A 1 88 ? 26.667 -24.882 -6.517 1.00 55.94 88 PRO A O 1
ATOM 684 N N . PHE A 1 89 ? 26.120 -24.949 -8.692 1.00 60.47 89 PHE A N 1
ATOM 685 C CA . PHE A 1 89 ? 24.691 -25.120 -8.471 1.00 60.47 89 PHE A CA 1
ATOM 686 C C . PHE A 1 89 ? 24.434 -26.593 -8.073 1.00 60.47 89 PHE A C 1
ATOM 688 O O . PHE A 1 89 ? 25.200 -27.470 -8.480 1.00 60.47 89 PHE A O 1
ATOM 695 N N . PRO A 1 90 ? 23.400 -26.911 -7.272 1.00 62.47 90 PRO A N 1
ATOM 696 C CA . PRO A 1 90 ? 23.119 -28.287 -6.847 1.00 62.47 90 PRO A CA 1
ATOM 697 C C . PRO A 1 90 ? 22.845 -29.278 -7.995 1.00 62.47 90 PRO A C 1
ATOM 699 O O . PRO A 1 90 ? 22.895 -30.484 -7.760 1.00 62.47 90 PRO A O 1
ATOM 702 N N . THR A 1 91 ? 22.611 -28.816 -9.232 1.00 54.56 91 THR A N 1
ATOM 703 C CA . THR A 1 91 ? 22.704 -29.665 -10.431 1.00 54.56 91 THR A CA 1
ATOM 704 C C . THR A 1 91 ? 24.069 -29.527 -11.126 1.00 54.56 91 THR A C 1
ATOM 706 O O . THR A 1 91 ? 24.522 -28.417 -11.407 1.00 54.56 91 THR A O 1
ATOM 709 N N . PRO A 1 92 ? 24.728 -30.651 -11.463 1.00 57.56 92 PRO A N 1
ATOM 710 C CA . PRO A 1 92 ? 26.132 -30.672 -11.888 1.00 57.56 92 PRO A CA 1
ATOM 711 C C . PRO A 1 92 ? 26.411 -30.078 -13.281 1.00 57.56 92 PRO A C 1
ATOM 713 O O . PRO A 1 92 ? 27.573 -29.945 -13.654 1.00 57.56 92 PRO A O 1
ATOM 716 N N . THR A 1 93 ? 25.387 -29.722 -14.060 1.00 58.66 93 THR A N 1
ATOM 717 C CA . THR A 1 93 ? 25.540 -29.298 -15.466 1.00 58.66 93 THR A CA 1
ATOM 718 C C . THR A 1 93 ? 25.532 -27.781 -15.672 1.00 58.66 93 THR A C 1
ATOM 720 O O . THR A 1 93 ? 25.829 -27.326 -16.774 1.00 58.66 93 THR A O 1
ATOM 723 N N . LEU A 1 94 ? 25.191 -26.986 -14.650 1.00 59.16 94 LEU A N 1
ATOM 724 C CA . LEU A 1 94 ? 25.046 -25.534 -14.785 1.00 59.16 94 LEU A CA 1
ATOM 725 C C . LEU A 1 94 ? 26.133 -24.792 -13.995 1.00 59.16 94 LEU A C 1
ATOM 727 O O . LEU A 1 94 ? 26.105 -24.737 -12.767 1.00 59.16 94 LEU A O 1
ATOM 731 N N . SER A 1 95 ? 27.087 -24.189 -14.710 1.00 60.25 95 SER A N 1
ATOM 732 C CA . SER A 1 95 ? 28.121 -23.316 -14.141 1.00 60.25 95 SER A CA 1
ATOM 733 C C . SER A 1 95 ? 27.912 -21.867 -14.585 1.00 60.25 95 SER A C 1
ATOM 735 O O . SER A 1 95 ? 27.957 -21.581 -15.782 1.00 60.25 95 SER A O 1
ATOM 737 N N . PHE A 1 96 ? 27.741 -20.942 -13.640 1.00 62.41 96 PHE A N 1
ATOM 738 C CA . PHE A 1 96 ? 27.713 -19.507 -13.938 1.00 62.41 96 PHE A CA 1
ATOM 739 C C . PHE A 1 96 ? 29.137 -18.987 -14.180 1.00 62.41 96 PHE A C 1
ATOM 741 O O . PHE A 1 96 ? 30.028 -19.197 -13.350 1.00 62.41 96 PHE A O 1
ATOM 748 N N . THR A 1 97 ? 29.372 -18.313 -15.309 1.00 58.59 97 THR A N 1
ATOM 749 C CA . THR A 1 97 ? 30.668 -17.687 -15.606 1.00 58.59 97 THR A CA 1
ATOM 750 C C . THR A 1 97 ? 30.706 -16.226 -15.160 1.00 58.59 97 THR A C 1
ATOM 752 O O . THR A 1 97 ? 29.689 -15.542 -15.021 1.00 58.59 97 THR A O 1
ATOM 755 N N . ARG A 1 98 ? 31.926 -15.739 -14.906 1.00 59.31 98 ARG A N 1
ATOM 756 C CA . ARG A 1 98 ? 32.206 -14.350 -14.526 1.00 59.31 98 ARG A CA 1
ATOM 757 C C . ARG A 1 98 ? 31.571 -13.383 -15.535 1.00 59.31 98 ARG A C 1
ATOM 759 O O . ARG A 1 98 ? 31.712 -13.580 -16.736 1.00 59.31 98 ARG A O 1
ATOM 766 N N . ALA A 1 99 ? 30.955 -12.317 -15.020 1.00 64.50 99 ALA A N 1
ATOM 767 C CA . ALA A 1 99 ? 30.271 -11.262 -15.781 1.00 64.50 99 ALA A CA 1
ATOM 768 C C . ALA A 1 99 ? 28.919 -11.643 -16.417 1.00 64.50 99 ALA A C 1
ATOM 770 O O . ALA A 1 99 ? 28.332 -10.822 -17.122 1.00 64.50 99 ALA A O 1
ATOM 771 N N . MET A 1 100 ? 28.372 -12.825 -16.121 1.00 69.06 100 MET A N 1
ATOM 772 C CA . MET A 1 100 ? 26.956 -13.083 -16.383 1.00 69.06 100 MET A CA 1
ATOM 773 C C . MET A 1 100 ? 26.086 -12.276 -15.411 1.00 69.06 100 MET A C 1
ATOM 775 O O . MET A 1 100 ? 26.336 -12.260 -14.203 1.00 69.06 100 MET A O 1
ATOM 779 N N . ASN A 1 101 ? 25.059 -11.612 -15.944 1.00 65.06 101 ASN A N 1
ATOM 780 C CA . ASN A 1 101 ? 23.971 -11.082 -15.130 1.00 65.06 101 ASN A CA 1
ATOM 781 C C . ASN A 1 101 ? 23.038 -12.240 -14.780 1.00 65.06 101 ASN A C 1
ATOM 783 O O . ASN A 1 101 ? 22.504 -12.890 -15.678 1.00 65.06 101 ASN A O 1
ATOM 787 N N . VAL A 1 102 ? 22.841 -12.478 -13.490 1.00 67.62 102 VAL A N 1
ATOM 788 C CA . VAL A 1 102 ? 21.843 -13.414 -12.977 1.00 67.62 102 VAL A CA 1
ATOM 789 C C . VAL A 1 102 ? 20.595 -12.606 -12.647 1.00 67.62 102 VAL A C 1
ATOM 791 O O . VAL A 1 102 ? 20.658 -11.619 -11.910 1.00 67.62 102 VAL A O 1
ATOM 794 N N . MET A 1 103 ? 19.481 -13.000 -13.251 1.00 69.75 103 MET A N 1
ATOM 795 C CA . MET A 1 103 ? 18.159 -12.427 -13.034 1.00 69.75 103 MET A CA 1
ATOM 796 C C . MET A 1 103 ? 17.368 -13.399 -12.170 1.00 69.75 103 MET A C 1
ATOM 798 O O . MET A 1 103 ? 17.224 -14.559 -12.550 1.00 69.75 103 MET A O 1
ATOM 802 N N . ASP A 1 104 ? 16.866 -12.919 -11.040 1.00 69.56 104 ASP A N 1
ATOM 803 C CA . ASP A 1 104 ? 15.923 -13.664 -10.208 1.00 69.56 104 ASP A CA 1
ATOM 804 C C . ASP A 1 104 ? 14.494 -13.223 -10.570 1.00 69.56 104 ASP A C 1
ATOM 806 O O . ASP A 1 104 ? 14.186 -12.034 -10.443 1.00 69.56 104 ASP A O 1
ATOM 810 N N . PRO A 1 105 ? 13.639 -14.100 -11.122 1.00 66.06 105 PRO A N 1
ATOM 811 C CA . PRO A 1 105 ? 12.347 -13.698 -11.660 1.00 66.06 105 PRO A CA 1
ATOM 812 C C . PRO A 1 105 ? 11.271 -13.679 -10.563 1.00 66.06 105 PRO A C 1
ATOM 814 O O . PRO A 1 105 ? 10.342 -14.485 -10.580 1.00 66.06 105 PRO A O 1
ATOM 817 N N . GLY A 1 106 ? 11.358 -12.725 -9.633 1.00 67.06 106 GLY A N 1
ATOM 818 C CA . GLY A 1 106 ? 10.396 -12.580 -8.531 1.00 67.06 106 GLY A CA 1
ATOM 819 C C . GLY A 1 106 ? 8.943 -12.440 -9.003 1.00 67.06 106 GLY A C 1
ATOM 820 O O . GLY A 1 106 ? 8.037 -13.011 -8.405 1.00 67.06 106 GLY A O 1
ATOM 821 N N . TYR A 1 107 ? 8.715 -11.760 -10.132 1.00 70.94 107 TYR A N 1
ATOM 822 C CA . TYR A 1 107 ? 7.385 -11.704 -10.751 1.00 70.94 107 TYR A CA 1
ATOM 823 C C . TYR A 1 107 ? 6.880 -13.072 -11.215 1.00 70.94 107 TYR A C 1
ATOM 825 O O . TYR A 1 107 ? 5.719 -13.383 -10.985 1.00 70.94 107 TYR A O 1
ATOM 833 N N . ALA A 1 108 ? 7.725 -13.885 -11.857 1.00 67.25 108 ALA A N 1
ATOM 834 C CA . ALA A 1 108 ? 7.297 -15.200 -12.329 1.00 67.25 108 ALA A CA 1
ATOM 835 C C . ALA A 1 108 ? 6.902 -16.085 -11.145 1.00 67.25 108 ALA A C 1
ATOM 837 O O . ALA A 1 108 ? 5.808 -16.625 -11.159 1.00 67.25 108 ALA A O 1
ATOM 838 N N . ILE A 1 109 ? 7.725 -16.103 -10.090 1.00 75.19 109 ILE A N 1
ATOM 839 C CA . ILE A 1 109 ? 7.486 -16.879 -8.863 1.00 75.19 109 ILE A CA 1
ATOM 840 C C . ILE A 1 109 ? 6.154 -16.500 -8.198 1.00 75.19 109 ILE A C 1
ATOM 842 O O . ILE A 1 109 ? 5.449 -17.356 -7.677 1.00 75.19 109 ILE A O 1
ATOM 846 N N . HIS A 1 110 ? 5.784 -15.217 -8.205 1.00 74.44 110 HIS A N 1
ATOM 847 C CA . HIS A 1 110 ? 4.521 -14.759 -7.618 1.00 74.44 110 HIS A CA 1
ATOM 848 C C . HIS A 1 110 ? 3.271 -15.144 -8.435 1.00 74.44 110 HIS A C 1
ATOM 850 O O . HIS A 1 110 ? 2.159 -15.016 -7.912 1.00 74.44 110 HIS A O 1
ATOM 856 N N . HIS A 1 111 ? 3.437 -15.568 -9.693 1.00 67.31 111 HIS A N 1
ATOM 857 C CA . HIS A 1 111 ? 2.369 -15.887 -10.651 1.00 67.31 111 HIS A CA 1
ATOM 858 C C . HIS A 1 111 ? 2.424 -17.339 -11.174 1.00 67.31 111 HIS A C 1
ATOM 860 O O . HIS A 1 111 ? 1.780 -17.631 -12.184 1.00 67.31 111 HIS A O 1
ATOM 866 N N . GLU A 1 112 ? 3.170 -18.231 -10.508 1.00 50.31 112 GLU A N 1
ATOM 867 C CA . GLU A 1 112 ? 3.091 -19.696 -10.699 1.00 50.31 112 GLU A CA 1
ATOM 868 C C . GLU A 1 112 ? 1.864 -20.293 -9.992 1.00 50.31 112 GLU A C 1
ATOM 870 O O . GLU A 1 112 ? 1.254 -21.219 -10.575 1.00 50.31 112 GLU A O 1
#

Radius of gyration: 20.19 Å; chains: 1; bounding box: 51×46×36 Å

Sequence (112 aa):
ATQCSFSFLGGFETSSTTMSYCLYELSLNEEIQERARQCVRDAVKKHGGLNYEAAMDMDYIEQCINESLRKYPPGANPKSAASPRTTPFPTPTLSFTRAMNVMDPGYAIHHE

InterPro domains:
  IPR001128 Cytochrome P450 [PF00067] (5-76)
  IPR036396 Cytochrome P450 superfamily [G3DSA:1.10.630.10] (1-112)
  IPR036396 Cytochrome P450 superfamily [SSF48264] (3-82)
  IPR050476 Insect Cytochrome P450 Detoxification [PTHR24292] (2-111)

pLDDT: mean 80.9, std 14.01, range [50.31, 96.38]